Protein AF-A0AAJ1KCE7-F1 (afdb_monomer)

Radius of gyration: 22.09 Å; Cα contacts (8 Å, |Δi|>4): 144; chains: 1; bounding box: 52×27×56 Å

pLDDT: mean 81.82, std 11.82, range [36.72, 92.69]

Foldseek 3Di:
DAPVCCVAFVFVVQWDQDPVRDIDGNNDPDPPDDDDHDNPDDPQKDKDFDPVQKDKDKDWDPDWDWDCDPCVVVVDIDTDTDIDMDMDGNDPPRMDMDRRPVRDDPPPPPDD

Mean predicted aligned error: 9.35 Å

Secondary structure (DSSP, 8-state):
--HHHIIIIIHHHH-EE-TTS-EE----SSTT------TTSPTTEEEEE-GGGEEEEEEE----EEE-SSSGGGT--EEE--EEEEEEESSGGGEEEEE-TT----------

Solvent-accessible surface area (backbone atoms only — not comparable to full-atom values): 7167 Å² total; per-residue (Å²): 49,18,55,66,52,39,64,71,43,46,44,70,69,18,50,44,75,45,97,87,73,48,77,43,68,77,65,58,99,54,88,89,71,75,89,61,70,36,83,87,37,57,82,50,38,39,71,51,65,54,77,87,42,47,48,70,51,75,53,60,61,96,52,83,46,73,51,52,80,88,36,55,93,74,77,45,76,46,78,47,76,58,74,49,73,52,72,47,65,72,46,85,83,37,56,47,80,42,83,45,71,86,59,68,73,76,75,75,78,81,76,130

Structure (mmCIF, N/CA/C/O backbone):
data_AF-A0AAJ1KCE7-F1
#
_entry.id   AF-A0AAJ1KCE7-F1
#
loop_
_atom_site.group_PDB
_atom_site.id
_atom_site.type_symbol
_atom_site.label_atom_id
_atom_site.label_alt_id
_atom_site.label_comp_id
_atom_site.label_asym_id
_atom_site.label_entity_id
_atom_site.label_seq_id
_atom_site.pdbx_PDB_ins_code
_atom_site.Cartn_x
_atom_site.Cartn_y
_atom_site.Cartn_z
_atom_site.occupancy
_atom_site.B_iso_or_equiv
_atom_site.auth_seq_id
_atom_site.auth_comp_id
_atom_site.auth_asym_id
_atom_site.auth_atom_id
_atom_site.pdbx_PDB_model_num
ATOM 1 N N . MET A 1 1 ? 3.955 -2.199 -4.106 1.00 89.62 1 MET A N 1
ATOM 2 C CA . MET A 1 1 ? 4.544 -3.518 -4.443 1.00 89.62 1 MET A CA 1
ATOM 3 C C . MET A 1 1 ? 5.095 -4.182 -3.190 1.00 89.62 1 MET A C 1
ATOM 5 O O . MET A 1 1 ? 5.276 -3.484 -2.195 1.00 89.62 1 MET A O 1
ATOM 9 N N . ASN A 1 2 ? 5.351 -5.490 -3.213 1.00 92.69 2 ASN A N 1
ATOM 10 C CA . ASN A 1 2 ? 5.935 -6.187 -2.068 1.00 92.69 2 ASN A CA 1
ATOM 11 C C . ASN A 1 2 ? 7.393 -5.720 -1.816 1.00 92.69 2 ASN A C 1
ATOM 13 O O . ASN A 1 2 ? 8.131 -5.536 -2.790 1.00 92.69 2 ASN A O 1
ATOM 17 N N . PRO A 1 3 ? 7.835 -5.531 -0.554 1.00 92.00 3 PRO A N 1
ATOM 18 C CA . PRO A 1 3 ? 9.224 -5.175 -0.245 1.00 92.00 3 PRO A CA 1
ATOM 19 C C . PRO A 1 3 ? 10.266 -6.161 -0.802 1.00 92.00 3 PRO A C 1
ATOM 21 O O . PRO A 1 3 ? 11.344 -5.743 -1.222 1.00 92.00 3 PRO A O 1
ATOM 24 N N . LEU A 1 4 ? 9.945 -7.461 -0.854 1.00 91.31 4 LEU A N 1
ATOM 25 C CA . LEU A 1 4 ? 10.856 -8.483 -1.380 1.00 91.31 4 LEU A CA 1
ATOM 26 C C . LEU A 1 4 ? 11.077 -8.327 -2.890 1.00 91.31 4 LEU A C 1
ATOM 28 O O . LEU A 1 4 ? 12.214 -8.373 -3.361 1.00 91.31 4 LEU A O 1
ATOM 32 N N . ASP A 1 5 ? 10.006 -8.087 -3.646 1.00 89.44 5 ASP A N 1
ATOM 33 C CA . ASP A 1 5 ? 10.092 -7.851 -5.092 1.00 89.44 5 ASP A CA 1
ATOM 34 C C . ASP A 1 5 ? 10.839 -6.550 -5.405 1.00 89.44 5 ASP A C 1
ATOM 36 O O . ASP A 1 5 ? 11.576 -6.464 -6.387 1.00 89.44 5 ASP A O 1
ATOM 40 N N . TYR A 1 6 ? 10.688 -5.532 -4.553 1.00 89.31 6 TYR A N 1
ATOM 41 C CA . TYR A 1 6 ? 11.441 -4.292 -4.696 1.00 89.31 6 TYR A CA 1
ATOM 42 C C . TYR A 1 6 ? 12.944 -4.536 -4.541 1.00 89.31 6 TYR A C 1
ATOM 44 O O . TYR A 1 6 ? 13.715 -4.157 -5.421 1.00 89.31 6 TYR A O 1
ATOM 52 N N . ALA A 1 7 ? 13.353 -5.211 -3.466 1.00 88.44 7 ALA A N 1
ATOM 53 C CA . ALA A 1 7 ? 14.761 -5.472 -3.183 1.00 88.44 7 ALA A CA 1
ATOM 54 C C . ALA A 1 7 ? 15.427 -6.369 -4.240 1.00 88.44 7 ALA A C 1
ATOM 56 O O . ALA A 1 7 ? 16.574 -6.136 -4.611 1.00 88.44 7 ALA A O 1
ATOM 57 N N . THR A 1 8 ? 14.713 -7.383 -4.733 1.00 88.56 8 THR A N 1
ATOM 58 C CA . THR A 1 8 ? 15.277 -8.380 -5.656 1.00 88.56 8 THR A CA 1
ATOM 59 C C . THR A 1 8 ? 15.267 -7.932 -7.116 1.00 88.56 8 THR A C 1
ATOM 61 O O . THR A 1 8 ? 16.217 -8.225 -7.836 1.00 88.56 8 THR A O 1
ATOM 64 N N . LYS A 1 9 ? 14.227 -7.211 -7.562 1.00 86.44 9 LYS A N 1
ATOM 65 C CA . LYS A 1 9 ? 14.029 -6.877 -8.985 1.00 86.44 9 LYS A CA 1
ATOM 66 C C . LYS A 1 9 ? 14.239 -5.397 -9.291 1.00 86.44 9 LYS A C 1
ATOM 68 O O . LYS A 1 9 ? 14.948 -5.063 -10.232 1.00 86.44 9 LYS A O 1
ATOM 73 N N . PHE A 1 10 ? 13.647 -4.492 -8.512 1.00 85.44 10 PHE A N 1
AT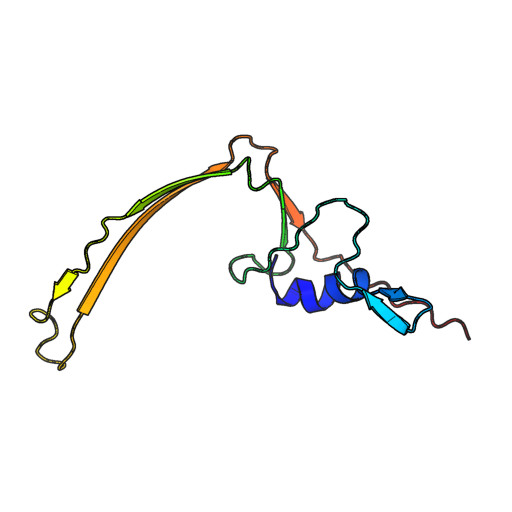OM 74 C CA . PHE A 1 10 ? 13.619 -3.061 -8.856 1.00 85.44 10 PHE A CA 1
ATOM 75 C C . PHE A 1 10 ? 14.825 -2.277 -8.342 1.00 85.44 10 PHE A C 1
ATOM 77 O O . PHE A 1 10 ? 15.315 -1.395 -9.045 1.00 85.44 10 PHE A O 1
ATOM 84 N N . PHE A 1 11 ? 15.335 -2.611 -7.158 1.00 85.88 11 PHE A N 1
ATOM 85 C CA . PHE A 1 11 ? 16.532 -1.993 -6.594 1.00 85.88 11 PHE A CA 1
ATOM 86 C C . PHE A 1 11 ? 17.753 -2.061 -7.533 1.00 85.88 11 PHE A C 1
ATOM 88 O O . PHE A 1 11 ? 18.327 -1.003 -7.798 1.00 85.88 11 PHE A O 1
ATOM 95 N N . PRO A 1 12 ? 18.136 -3.223 -8.111 1.00 83.75 12 PRO A N 1
ATOM 96 C CA . PRO A 1 12 ? 19.274 -3.278 -9.033 1.00 83.75 12 PRO A CA 1
ATOM 97 C C . PRO A 1 12 ? 19.046 -2.489 -10.333 1.00 83.75 12 PRO A C 1
ATOM 99 O O . PRO A 1 12 ? 20.004 -2.012 -10.929 1.00 83.75 12 PRO A O 1
ATOM 102 N N . ILE A 1 13 ? 17.792 -2.308 -10.763 1.00 83.00 13 ILE A N 1
ATOM 103 C CA . ILE A 1 13 ? 17.445 -1.518 -11.957 1.00 83.00 13 ILE A CA 1
ATOM 104 C C . ILE A 1 13 ? 17.526 -0.009 -11.666 1.00 83.00 13 ILE A C 1
ATOM 106 O O . ILE A 1 13 ? 17.974 0.771 -12.509 1.00 83.00 13 ILE A O 1
ATOM 110 N N . GLY A 1 14 ? 17.066 0.411 -10.484 1.00 78.94 14 GLY A N 1
ATOM 111 C CA . GLY A 1 14 ? 16.996 1.816 -10.075 1.00 78.94 14 GLY A CA 1
ATOM 112 C C . GLY A 1 14 ? 18.298 2.372 -9.493 1.00 78.94 14 GLY A C 1
ATOM 113 O O . GLY A 1 14 ? 18.471 3.593 -9.458 1.00 78.94 14 GLY A O 1
ATOM 114 N N . ALA A 1 15 ? 19.210 1.505 -9.047 1.00 83.38 15 ALA A N 1
ATOM 115 C CA . ALA A 1 15 ? 20.512 1.890 -8.521 1.00 83.38 15 ALA A CA 1
ATOM 116 C C . ALA A 1 15 ? 21.478 2.233 -9.663 1.00 83.38 15 ALA A C 1
ATOM 118 O O . ALA A 1 15 ? 21.938 1.366 -10.404 1.00 83.38 15 ALA A O 1
ATOM 119 N N . LYS A 1 16 ? 21.827 3.515 -9.788 1.00 79.69 16 LYS A N 1
ATOM 120 C CA . LYS A 1 16 ? 22.858 3.988 -10.719 1.00 79.69 16 LYS A CA 1
ATOM 121 C C . LYS A 1 16 ? 23.970 4.684 -9.957 1.00 79.69 16 LYS A C 1
ATOM 123 O O . LYS A 1 16 ? 23.707 5.556 -9.124 1.00 79.69 16 LYS A O 1
ATOM 128 N N . ARG A 1 17 ? 25.209 4.320 -10.279 1.00 81.25 17 ARG A N 1
ATOM 129 C CA . ARG A 1 17 ? 26.399 5.028 -9.814 1.00 81.25 17 ARG A CA 1
ATOM 130 C C . ARG A 1 17 ? 26.686 6.175 -10.773 1.00 81.25 17 ARG A C 1
ATOM 132 O O . ARG A 1 17 ? 26.773 5.956 -11.978 1.00 81.25 17 ARG A O 1
ATOM 139 N N . LYS A 1 18 ? 26.788 7.386 -10.240 1.00 79.62 18 LYS A N 1
ATOM 140 C CA . LYS A 1 18 ? 27.237 8.558 -10.994 1.00 79.62 18 LYS A CA 1
ATOM 141 C C . LYS A 1 18 ? 28.758 8.533 -11.147 1.00 79.62 18 LYS A C 1
ATOM 143 O O . LYS A 1 18 ? 29.454 7.899 -10.352 1.00 79.62 18 LYS A O 1
ATOM 148 N N . ASP A 1 19 ? 29.266 9.283 -12.120 1.00 80.88 19 ASP A N 1
ATOM 149 C CA . ASP A 1 19 ? 30.710 9.440 -12.356 1.00 80.88 19 ASP A CA 1
ATOM 150 C C . ASP A 1 19 ? 31.443 10.051 -11.145 1.00 80.88 19 ASP A C 1
ATOM 152 O O . ASP A 1 19 ? 32.628 9.808 -10.941 1.00 80.88 19 ASP A O 1
ATOM 156 N N . ASP A 1 20 ? 30.718 10.784 -10.290 1.00 82.00 20 ASP A N 1
ATOM 157 C CA . ASP A 1 20 ? 31.202 11.354 -9.024 1.00 82.00 20 ASP A CA 1
ATOM 158 C C . ASP A 1 20 ? 31.367 10.318 -7.886 1.00 82.00 20 ASP A C 1
ATOM 160 O O . ASP A 1 20 ? 31.779 10.662 -6.779 1.00 82.00 20 ASP A O 1
ATOM 164 N N . GLY A 1 21 ? 31.043 9.045 -8.137 1.00 79.88 21 GLY A N 1
ATOM 165 C CA . GLY A 1 21 ? 31.117 7.962 -7.158 1.00 79.88 21 GLY A CA 1
ATOM 166 C C . GLY A 1 21 ? 29.910 7.849 -6.219 1.00 79.88 21 GLY A C 1
ATOM 167 O O . GLY A 1 21 ? 29.835 6.867 -5.477 1.00 79.88 21 GLY A O 1
ATOM 168 N N . THR A 1 22 ? 28.956 8.779 -6.278 1.00 84.31 22 THR A N 1
ATOM 169 C CA . THR A 1 22 ? 27.716 8.777 -5.492 1.00 84.31 22 THR A CA 1
ATOM 170 C C . THR A 1 22 ? 26.696 7.816 -6.095 1.00 84.31 22 THR A C 1
ATOM 172 O O . THR A 1 22 ? 26.548 7.700 -7.315 1.00 84.31 22 THR A O 1
ATOM 175 N N . TRP A 1 23 ? 25.943 7.141 -5.230 1.00 79.38 23 TRP A N 1
ATOM 176 C CA . TRP A 1 23 ? 24.829 6.295 -5.639 1.00 79.38 23 TRP A CA 1
ATOM 177 C C . TRP A 1 23 ? 23.528 7.083 -5.647 1.00 79.38 23 TRP A C 1
ATOM 179 O O . TRP A 1 23 ? 23.171 7.740 -4.670 1.00 79.38 23 TRP A O 1
ATOM 189 N N . THR A 1 24 ? 22.804 6.983 -6.754 1.00 79.38 24 THR A N 1
ATOM 190 C CA . THR A 1 24 ? 21.402 7.389 -6.828 1.00 79.38 24 THR A CA 1
ATOM 191 C C . THR A 1 24 ? 20.525 6.158 -6.901 1.00 79.38 24 THR A C 1
ATOM 193 O O . THR A 1 24 ? 20.773 5.271 -7.717 1.00 79.38 24 THR A O 1
ATOM 196 N N . TYR A 1 25 ? 19.513 6.129 -6.044 1.00 80.50 25 TYR A N 1
ATOM 197 C CA . TYR A 1 25 ? 18.482 5.100 -6.003 1.00 80.50 25 TYR A CA 1
ATOM 198 C C . TYR A 1 25 ? 17.198 5.645 -6.631 1.00 80.50 25 TYR A C 1
ATOM 200 O O . TYR A 1 25 ? 17.063 6.858 -6.804 1.00 80.50 25 TYR A O 1
ATOM 208 N N . ASP A 1 26 ? 16.276 4.751 -6.986 1.00 73.06 26 ASP A N 1
ATOM 209 C CA . ASP A 1 26 ? 14.958 5.098 -7.535 1.00 73.06 26 ASP A CA 1
ATOM 210 C C . ASP A 1 26 ? 14.982 5.969 -8.803 1.00 73.06 26 ASP A C 1
ATOM 212 O O . ASP A 1 26 ? 14.030 6.689 -9.109 1.00 73.06 26 ASP A O 1
ATOM 216 N N . ASN A 1 27 ? 16.059 5.890 -9.592 1.00 74.56 27 ASN A N 1
ATOM 217 C CA . ASN A 1 27 ? 16.175 6.655 -10.829 1.00 74.56 27 ASN A CA 1
ATOM 218 C C . ASN A 1 27 ? 15.475 5.943 -11.999 1.00 74.56 27 ASN A C 1
ATOM 220 O O . ASN A 1 27 ? 16.117 5.343 -12.869 1.00 74.56 27 ASN A O 1
ATOM 224 N N . PHE A 1 28 ? 14.146 6.009 -12.012 1.00 80.75 28 PHE A N 1
ATOM 225 C CA . PHE A 1 28 ? 13.310 5.473 -13.084 1.00 80.75 28 PHE A CA 1
ATOM 226 C C . PHE A 1 28 ? 12.958 6.560 -14.111 1.00 80.75 28 PHE A C 1
A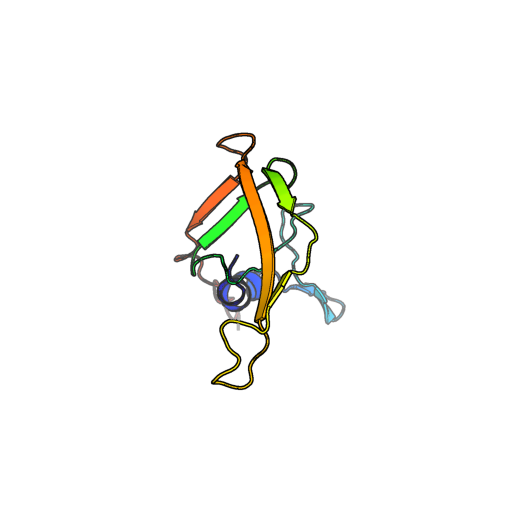TOM 228 O O . PHE A 1 28 ? 12.771 7.722 -13.765 1.00 80.75 28 PHE A O 1
ATOM 235 N N . GLY A 1 29 ? 12.822 6.187 -15.389 1.00 75.12 29 GLY A N 1
ATOM 236 C CA . GLY A 1 29 ? 12.542 7.122 -16.495 1.00 75.12 29 GLY A CA 1
ATOM 237 C C . GLY A 1 29 ? 11.146 7.763 -16.486 1.00 75.12 29 GLY A C 1
ATOM 238 O O . GLY A 1 29 ? 10.784 8.441 -17.444 1.00 75.12 29 GLY A O 1
ATOM 239 N N . VAL A 1 30 ? 10.356 7.539 -15.433 1.00 79.19 30 VAL A N 1
ATOM 240 C CA . VAL A 1 30 ? 9.003 8.076 -15.280 1.00 79.19 30 VAL A CA 1
ATOM 241 C C . VAL A 1 30 ? 9.043 9.235 -14.276 1.00 79.19 30 VAL A C 1
ATOM 243 O O . VAL A 1 30 ? 9.332 9.010 -13.098 1.00 79.19 30 VAL A O 1
ATOM 246 N N . PRO A 1 31 ? 8.750 10.477 -14.701 1.00 76.19 31 PRO A N 1
ATOM 247 C CA . PRO A 1 31 ? 8.791 11.632 -13.814 1.00 76.19 31 PRO A CA 1
ATOM 248 C C . PRO A 1 31 ? 7.702 11.540 -12.738 1.00 76.19 31 PRO A C 1
ATOM 250 O O . PRO A 1 31 ? 6.545 11.243 -13.030 1.00 76.19 31 PRO A O 1
ATOM 253 N N . GLY A 1 32 ? 8.073 11.816 -11.484 1.00 76.38 32 GLY A N 1
ATOM 254 C CA . GLY A 1 32 ? 7.147 11.796 -10.345 1.00 76.38 32 GLY A CA 1
ATOM 255 C C . GLY A 1 32 ? 6.734 10.398 -9.873 1.00 76.38 32 GLY A C 1
ATOM 256 O O . GLY A 1 32 ? 5.821 10.281 -9.054 1.00 76.38 32 GLY A O 1
ATOM 257 N N . LEU A 1 33 ? 7.386 9.338 -10.365 1.00 83.62 33 LEU A N 1
ATOM 258 C CA . LEU A 1 33 ? 7.155 7.984 -9.877 1.00 83.62 33 LEU A CA 1
ATOM 259 C C . LEU A 1 33 ? 7.600 7.877 -8.417 1.00 83.62 33 LEU A C 1
ATOM 261 O O . LEU A 1 33 ? 8.751 8.141 -8.085 1.00 83.62 33 LEU A O 1
ATOM 265 N N . THR A 1 34 ? 6.679 7.466 -7.551 1.00 86.25 34 THR A N 1
ATOM 266 C CA . THR A 1 34 ? 6.971 7.184 -6.143 1.00 86.25 34 THR A CA 1
ATOM 267 C C . THR A 1 34 ? 6.727 5.709 -5.890 1.00 86.25 34 THR A C 1
ATOM 269 O O . THR A 1 34 ? 5.616 5.221 -6.110 1.00 86.25 34 THR A O 1
ATOM 272 N N . MET A 1 35 ? 7.751 4.991 -5.430 1.00 86.88 35 MET A N 1
ATOM 273 C CA . MET A 1 35 ? 7.613 3.574 -5.129 1.00 86.88 35 MET A CA 1
ATOM 274 C C . MET A 1 35 ? 7.080 3.377 -3.712 1.00 86.88 35 MET A C 1
ATOM 276 O O . MET A 1 35 ? 7.730 3.737 -2.734 1.00 86.88 35 MET A O 1
ATOM 280 N N . VAL A 1 36 ? 5.895 2.779 -3.594 1.00 89.56 36 VAL A N 1
ATOM 281 C CA . VAL A 1 36 ? 5.294 2.444 -2.298 1.00 89.56 36 VAL A CA 1
ATOM 282 C C . VAL A 1 36 ? 5.420 0.944 -2.056 1.00 89.56 36 VAL A C 1
ATOM 284 O O . VAL A 1 36 ? 4.897 0.119 -2.818 1.00 89.56 36 VAL A O 1
ATOM 287 N N . GLN A 1 37 ? 6.116 0.589 -0.978 1.00 90.44 37 GLN A N 1
ATOM 288 C CA . GLN A 1 37 ? 6.317 -0.793 -0.556 1.00 90.44 37 GLN A CA 1
ATOM 289 C C . GLN A 1 37 ? 5.280 -1.170 0.505 1.00 90.44 37 GLN A C 1
ATOM 291 O O . GLN A 1 37 ? 5.130 -0.474 1.505 1.00 90.44 37 GLN A O 1
ATOM 296 N N . SER A 1 38 ? 4.548 -2.260 0.283 1.00 91.75 38 SER A N 1
ATOM 297 C CA . SER A 1 38 ? 3.544 -2.766 1.220 1.00 91.75 38 SER A CA 1
ATOM 298 C C . SER A 1 38 ? 3.527 -4.295 1.209 1.00 91.75 38 SER A C 1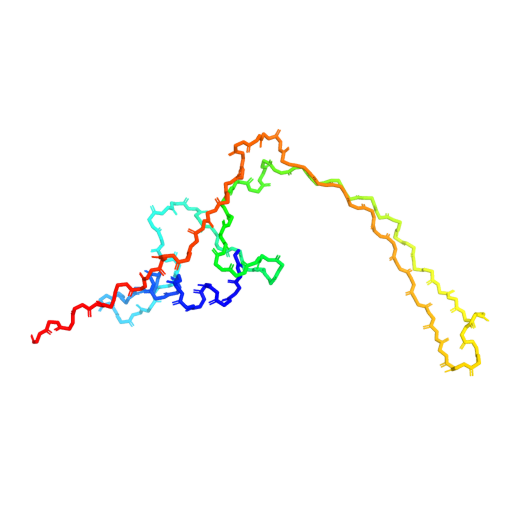
ATOM 300 O O . SER A 1 38 ? 3.418 -4.881 0.127 1.00 91.75 38 SER A O 1
ATOM 302 N N . PRO A 1 39 ? 3.597 -4.955 2.383 1.00 91.19 39 PRO A N 1
ATOM 303 C CA . PRO A 1 39 ? 3.536 -6.413 2.483 1.00 91.19 39 PRO A CA 1
ATOM 304 C C . PRO A 1 39 ? 2.151 -6.974 2.135 1.00 91.19 39 PRO A C 1
ATOM 306 O O . PRO A 1 39 ? 2.019 -8.173 1.923 1.00 91.19 39 PRO A O 1
ATOM 309 N N . ALA A 1 40 ? 1.123 -6.121 2.053 1.00 90.50 40 ALA A N 1
ATOM 310 C CA . ALA A 1 40 ? -0.221 -6.524 1.648 1.00 90.50 40 ALA A CA 1
ATOM 311 C C . ALA A 1 40 ? -0.327 -6.844 0.145 1.00 90.50 40 ALA A C 1
ATOM 313 O O . ALA A 1 40 ? -1.310 -7.444 -0.283 1.00 90.50 40 ALA A O 1
ATOM 314 N N . VAL A 1 41 ? 0.658 -6.438 -0.666 1.00 90.81 41 VAL A N 1
ATOM 315 C CA . VAL A 1 41 ? 0.693 -6.776 -2.093 1.00 90.81 41 VAL A CA 1
ATOM 316 C C . VAL A 1 41 ? 1.284 -8.184 -2.259 1.00 90.81 41 VAL A C 1
ATOM 318 O O . VAL A 1 41 ? 2.376 -8.435 -1.730 1.00 90.81 41 VAL A O 1
ATOM 321 N N . PRO A 1 42 ? 0.610 -9.094 -2.992 1.00 92.56 42 PRO A N 1
ATOM 322 C CA . PRO A 1 42 ? 1.145 -10.418 -3.294 1.00 92.56 42 PRO A CA 1
ATOM 323 C C . PRO A 1 42 ? 2.511 -10.354 -3.983 1.00 92.56 42 PRO A C 1
ATOM 325 O O . PRO A 1 42 ? 2.824 -9.388 -4.682 1.00 92.56 42 PRO A O 1
ATOM 328 N N . LEU A 1 43 ? 3.314 -11.403 -3.799 1.00 90.44 43 LEU A N 1
ATOM 329 C CA . LEU A 1 43 ? 4.589 -11.547 -4.500 1.00 90.44 43 LEU A CA 1
ATOM 330 C C . LEU A 1 43 ? 4.381 -11.599 -6.017 1.00 90.44 43 LEU A C 1
ATOM 332 O O . LEU A 1 43 ? 3.338 -12.046 -6.499 1.00 90.44 43 LEU A O 1
ATOM 336 N N . ASN A 1 44 ? 5.389 -11.151 -6.761 1.00 90.38 44 ASN A N 1
ATOM 337 C CA . ASN A 1 44 ? 5.382 -11.052 -8.220 1.00 90.38 44 ASN A CA 1
ATOM 338 C C . ASN A 1 44 ? 4.260 -10.177 -8.800 1.00 90.38 44 ASN A C 1
ATOM 340 O O . ASN A 1 44 ? 3.973 -10.248 -9.993 1.00 90.38 44 ASN A O 1
ATOM 344 N N . THR A 1 45 ? 3.655 -9.315 -7.982 1.00 91.38 45 THR A N 1
ATOM 345 C CA . THR A 1 45 ? 2.593 -8.406 -8.416 1.00 91.38 45 THR A CA 1
ATOM 346 C C . THR A 1 45 ? 2.996 -6.958 -8.165 1.00 91.38 45 THR A C 1
ATOM 348 O O . THR A 1 45 ? 3.410 -6.573 -7.066 1.00 91.38 45 THR A O 1
ATOM 351 N N . MET A 1 46 ? 2.829 -6.117 -9.181 1.00 91.38 46 MET A N 1
ATOM 352 C CA . MET A 1 46 ? 2.994 -4.672 -9.073 1.00 91.38 46 MET A CA 1
ATOM 353 C C . MET A 1 46 ? 1.675 -3.974 -9.390 1.00 91.38 46 MET A C 1
ATOM 355 O O . MET A 1 46 ? 0.943 -4.381 -10.280 1.00 91.38 46 MET A O 1
ATOM 359 N N . ILE A 1 47 ? 1.377 -2.899 -8.667 1.00 91.25 47 ILE A N 1
ATOM 360 C CA . ILE A 1 47 ? 0.210 -2.054 -8.922 1.00 91.25 47 ILE A CA 1
ATOM 361 C C . ILE A 1 47 ? 0.743 -0.672 -9.283 1.00 91.25 47 ILE A C 1
ATOM 363 O O . ILE A 1 47 ? 1.523 -0.106 -8.514 1.00 91.25 47 ILE A O 1
ATOM 367 N N . SER A 1 48 ? 0.334 -0.151 -10.437 1.00 90.88 48 SER A N 1
ATOM 368 C CA . SER A 1 48 ? 0.577 1.236 -10.839 1.00 90.88 48 SER A CA 1
ATOM 369 C C . SER A 1 48 ? -0.741 1.987 -10.890 1.00 90.88 48 SER A C 1
ATOM 371 O O . SER A 1 48 ? -1.772 1.415 -11.235 1.00 90.88 48 SER A O 1
ATOM 373 N N . GLY A 1 49 ? -0.711 3.271 -10.569 1.00 89.88 49 GLY A N 1
ATOM 374 C CA . GLY A 1 49 ? -1.884 4.126 -10.630 1.00 89.88 49 GLY A CA 1
ATOM 375 C C . GLY A 1 49 ? -1.621 5.480 -9.999 1.00 89.88 49 GLY A C 1
ATOM 376 O O . GLY A 1 49 ? -0.557 5.727 -9.422 1.00 89.88 49 GLY A O 1
ATOM 377 N N . LYS A 1 50 ? -2.604 6.369 -10.103 1.00 88.88 50 LYS A N 1
ATOM 378 C CA . LYS A 1 50 ? -2.567 7.678 -9.450 1.00 88.88 50 LYS A CA 1
ATOM 379 C C . LYS A 1 50 ? -3.348 7.604 -8.139 1.00 88.88 50 LYS A C 1
ATOM 381 O O . LYS A 1 50 ? -4.561 7.433 -8.177 1.00 88.88 50 LYS A O 1
ATOM 386 N N . PRO A 1 51 ? -2.708 7.815 -6.974 1.00 86.88 51 PRO A N 1
ATOM 387 C CA . PRO A 1 51 ? -3.402 7.751 -5.685 1.00 86.88 51 PRO A CA 1
ATOM 388 C C . PRO A 1 51 ? -4.575 8.732 -5.558 1.00 86.88 51 PRO A C 1
ATOM 390 O O . PRO A 1 51 ? -5.514 8.470 -4.818 1.00 86.88 51 PRO A O 1
ATOM 393 N N . LYS A 1 52 ? -4.530 9.858 -6.286 1.00 89.19 52 LYS A N 1
ATOM 394 C CA . LYS A 1 52 ? -5.604 10.865 -6.306 1.00 89.19 52 LYS A CA 1
ATOM 395 C C . LYS A 1 52 ? -6.902 10.359 -6.941 1.00 89.19 52 LYS A C 1
ATOM 397 O O . LYS A 1 52 ? -7.956 10.897 -6.627 1.00 89.19 52 LYS A O 1
ATOM 402 N N . ASP A 1 53 ? -6.821 9.315 -7.760 1.00 91.00 53 ASP A N 1
ATOM 403 C CA . ASP A 1 53 ? -7.964 8.719 -8.454 1.00 91.00 53 ASP A CA 1
ATOM 404 C C . ASP A 1 53 ? -8.537 7.524 -7.656 1.00 91.00 53 ASP A C 1
ATOM 406 O O . ASP A 1 53 ? -9.251 6.674 -8.188 1.00 91.00 53 ASP A O 1
ATOM 410 N N . TYR A 1 54 ? -8.246 7.455 -6.350 1.00 90.19 54 TYR A N 1
ATOM 411 C CA . TYR A 1 54 ? -8.825 6.490 -5.418 1.00 90.19 54 TYR A CA 1
ATOM 412 C C . TYR A 1 54 ? -9.704 7.186 -4.381 1.00 90.19 54 TYR A C 1
ATOM 414 O O . TYR A 1 54 ? -9.254 8.068 -3.648 1.00 90.19 54 TYR A O 1
ATOM 422 N N . PHE A 1 55 ? -10.958 6.754 -4.274 1.00 91.12 55 PHE A N 1
ATOM 423 C CA . PHE A 1 55 ? -11.854 7.204 -3.222 1.00 91.12 55 PHE A CA 1
ATOM 424 C C . PHE A 1 55 ? -11.718 6.270 -2.025 1.00 91.12 55 PHE A C 1
ATOM 426 O O . PHE A 1 55 ? -11.944 5.068 -2.147 1.00 91.12 55 PHE A O 1
ATOM 433 N N . MET A 1 56 ? -11.413 6.828 -0.856 1.00 89.94 56 MET A N 1
ATOM 434 C CA . MET A 1 56 ? -11.432 6.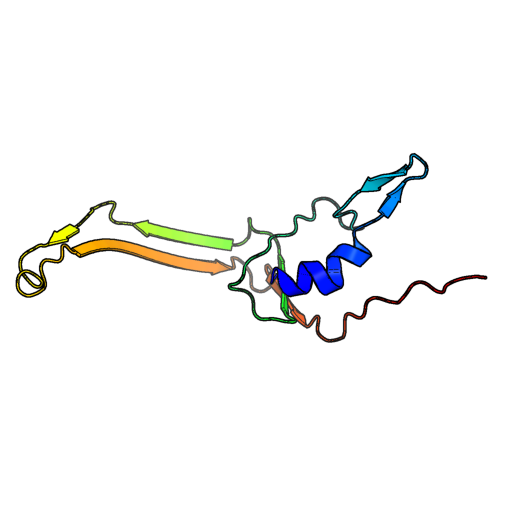103 0.409 1.00 89.94 56 MET A CA 1
ATOM 435 C C . MET A 1 56 ? -12.240 6.891 1.435 1.00 89.94 56 MET A C 1
ATOM 437 O O . MET A 1 56 ? -11.833 7.965 1.873 1.00 89.94 56 MET A O 1
ATOM 441 N N . GLY A 1 57 ? -13.390 6.346 1.818 1.00 89.00 57 GLY A N 1
ATOM 442 C CA . GLY A 1 57 ? -14.174 6.820 2.947 1.00 89.00 57 GLY A CA 1
ATOM 443 C C . GLY A 1 57 ? -13.789 6.041 4.196 1.00 89.00 57 GLY A C 1
ATOM 444 O O . GLY A 1 57 ? -13.903 4.816 4.220 1.00 89.00 57 GLY A O 1
ATOM 445 N N . VAL A 1 58 ? -13.350 6.743 5.238 1.00 88.25 58 VAL A N 1
ATOM 446 C CA . VAL A 1 58 ? -13.090 6.151 6.554 1.00 88.25 58 VAL A CA 1
ATOM 447 C C . VAL A 1 58 ? -14.070 6.753 7.546 1.00 88.25 58 VAL A C 1
ATOM 449 O O . VAL A 1 58 ? -14.051 7.956 7.796 1.00 88.25 58 VAL A O 1
ATOM 452 N N . ALA A 1 59 ? -14.921 5.907 8.113 1.00 84.00 59 ALA A N 1
ATOM 453 C CA . ALA A 1 59 ? -15.739 6.227 9.264 1.00 84.00 59 ALA A CA 1
ATOM 454 C C . ALA A 1 59 ? -15.142 5.502 10.472 1.00 84.00 59 ALA A C 1
ATOM 456 O O . ALA A 1 59 ? -15.149 4.277 10.561 1.00 84.00 59 ALA A O 1
ATOM 457 N N . SER A 1 60 ? -14.593 6.265 11.406 1.00 79.69 60 SER A N 1
ATOM 458 C CA . SER A 1 60 ? -14.118 5.732 12.678 1.00 79.69 60 SER A CA 1
ATOM 459 C C . SER A 1 60 ? -14.957 6.337 13.779 1.00 79.69 60 SER A C 1
ATOM 461 O O . SER A 1 60 ? -15.105 7.557 13.848 1.00 79.69 60 SER A O 1
ATOM 463 N N . GLU A 1 61 ? -15.434 5.495 14.684 1.00 76.00 61 GLU A N 1
ATOM 464 C CA . GLU A 1 61 ? -15.806 5.973 16.004 1.00 76.00 61 GLU A CA 1
ATOM 465 C C . GLU A 1 61 ? -14.503 6.069 16.804 1.00 76.00 61 GLU A C 1
ATOM 467 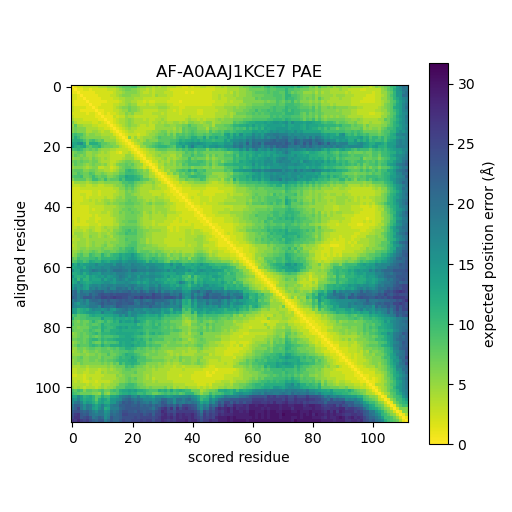O O . GLU A 1 61 ? -13.838 5.061 17.037 1.00 76.00 61 GLU A O 1
ATOM 472 N N . GLN A 1 62 ? -14.061 7.280 17.155 1.00 73.69 62 GLN A N 1
ATOM 473 C CA . GLN A 1 62 ? -12.833 7.490 17.940 1.00 73.69 62 GLN A CA 1
ATOM 474 C C . GLN A 1 62 ? -13.082 7.206 19.428 1.00 73.69 62 GLN A C 1
ATOM 476 O O . GLN A 1 62 ? -12.774 8.017 20.301 1.00 73.69 62 GLN A O 1
ATOM 481 N N . ARG A 1 63 ? -13.703 6.064 19.719 1.00 78.19 63 ARG A N 1
ATOM 482 C CA . ARG A 1 63 ? -14.029 5.627 21.069 1.00 78.19 63 ARG A CA 1
ATOM 483 C C . ARG A 1 63 ? -13.179 4.411 21.398 1.00 78.19 63 ARG A C 1
ATOM 485 O O . ARG A 1 63 ? -13.233 3.400 20.707 1.00 78.19 63 ARG A O 1
ATOM 492 N N . LEU A 1 64 ? -12.389 4.538 22.458 1.00 79.00 64 LEU A N 1
ATOM 493 C CA . LEU A 1 64 ? -11.704 3.411 23.067 1.00 79.00 64 LEU A CA 1
ATOM 494 C C . LEU A 1 64 ? -12.694 2.729 24.007 1.00 79.00 64 LEU A C 1
ATOM 496 O O . LEU A 1 64 ? -13.023 3.265 25.066 1.00 79.00 64 LEU A O 1
ATOM 500 N N . GLU A 1 65 ? -13.198 1.572 23.603 1.00 81.06 65 GLU A N 1
ATOM 501 C CA . GLU A 1 65 ? -14.006 0.734 24.480 1.00 81.06 65 GLU A CA 1
ATOM 502 C C . GLU A 1 65 ? -13.052 -0.118 25.320 1.00 81.06 65 GLU A C 1
ATOM 504 O O . GLU A 1 65 ? -12.221 -0.847 24.774 1.00 81.06 65 GLU A O 1
ATOM 509 N N . SER A 1 66 ? -13.135 0.015 26.645 1.00 81.12 66 SER A N 1
ATOM 510 C CA . SER A 1 66 ? -12.402 -0.836 27.583 1.00 81.12 66 SER A CA 1
ATOM 511 C C . SER A 1 66 ? -13.385 -1.658 28.398 1.00 81.12 66 SER A C 1
ATOM 513 O O . SER A 1 66 ? -14.266 -1.072 29.030 1.00 81.12 66 SER A O 1
ATOM 515 N N . ASP A 1 67 ? -13.212 -2.975 28.404 1.00 76.62 67 ASP A N 1
ATOM 516 C CA . ASP A 1 67 ? -14.058 -3.895 29.161 1.00 76.62 67 ASP A CA 1
ATOM 517 C C . ASP A 1 67 ? -13.191 -4.901 29.932 1.00 76.62 67 ASP A C 1
ATOM 519 O O . ASP A 1 67 ? -12.314 -5.553 29.356 1.00 76.62 67 ASP A O 1
ATOM 523 N N . ASP A 1 68 ? -13.459 -5.008 31.233 1.00 74.69 68 ASP A N 1
ATOM 524 C CA . ASP A 1 68 ? -12.792 -5.914 32.175 1.00 74.69 68 ASP A CA 1
ATOM 525 C C . ASP A 1 68 ? -13.725 -7.080 32.58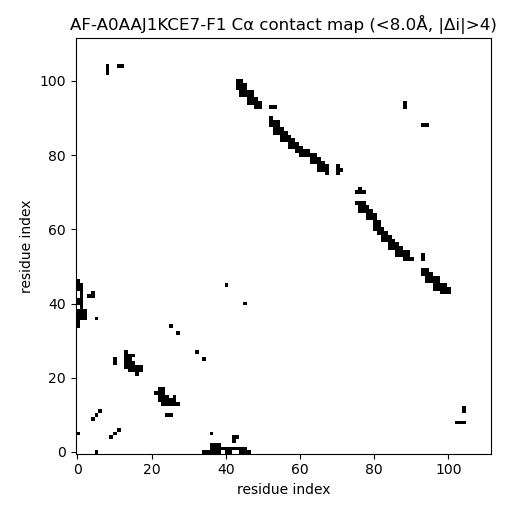3 1.00 74.69 68 ASP A C 1
ATOM 527 O O . ASP A 1 68 ? -13.320 -8.011 33.279 1.00 74.69 68 ASP A O 1
ATOM 531 N N . THR A 1 69 ? -14.990 -7.060 32.140 1.00 70.75 69 THR A N 1
ATOM 532 C CA . THR A 1 69 ? -16.063 -7.927 32.657 1.00 70.75 69 THR A CA 1
ATOM 533 C C . THR A 1 69 ? -15.976 -9.363 32.133 1.00 70.75 69 THR A C 1
ATOM 535 O O . THR A 1 69 ? -16.248 -10.306 32.871 1.00 70.75 69 THR A O 1
ATOM 538 N N . ILE A 1 70 ? -15.593 -9.559 30.865 1.00 66.00 70 ILE A N 1
ATOM 539 C CA . ILE A 1 70 ? -15.621 -10.885 30.211 1.00 66.00 70 ILE A CA 1
ATOM 540 C C . ILE A 1 70 ? -14.316 -11.681 30.407 1.00 66.00 70 ILE A C 1
ATOM 542 O O . ILE A 1 70 ? -14.348 -12.909 30.390 1.00 66.00 70 ILE A O 1
ATOM 546 N N . ARG A 1 71 ? -13.170 -11.018 30.630 1.00 68.88 71 ARG A N 1
ATOM 547 C CA . ARG A 1 71 ? -11.849 -11.673 30.776 1.00 68.88 71 ARG A CA 1
ATOM 548 C C . ARG A 1 71 ? -11.260 -11.629 32.190 1.00 68.88 71 ARG A C 1
ATOM 550 O O . ARG A 1 71 ? -10.080 -11.918 32.376 1.00 68.88 71 ARG A O 1
ATOM 557 N N . LEU A 1 72 ? -12.088 -11.355 33.198 1.00 64.56 72 LEU A N 1
ATOM 558 C CA . LEU A 1 72 ? -11.659 -11.303 34.600 1.00 64.56 72 LEU A CA 1
ATOM 559 C C . LEU A 1 72 ? -11.031 -12.624 35.090 1.00 64.56 72 LEU A C 1
ATOM 561 O O . LEU A 1 72 ? -10.138 -12.608 35.927 1.00 64.56 72 LEU A O 1
ATOM 565 N N . ILE A 1 73 ? -11.470 -13.767 34.547 1.00 77.06 73 ILE A N 1
ATOM 566 C CA . ILE A 1 73 ? -10.968 -15.104 34.922 1.00 77.06 73 ILE A CA 1
ATOM 567 C C . ILE A 1 73 ? -9.500 -15.307 34.501 1.00 77.06 73 ILE A C 1
ATOM 569 O O . ILE A 1 73 ? -8.783 -16.073 35.138 1.00 77.06 73 ILE A O 1
ATOM 573 N N . GLU A 1 74 ? -9.042 -14.609 33.459 1.00 79.31 74 GLU A N 1
ATOM 574 C CA . GLU A 1 74 ? -7.681 -14.721 32.913 1.00 79.31 74 GLU A CA 1
ATOM 575 C C . GLU A 1 74 ? -6.791 -13.518 33.268 1.00 79.31 74 GLU A C 1
ATOM 577 O O . GLU A 1 74 ? -5.682 -13.419 32.750 1.00 79.31 74 GLU A O 1
ATOM 582 N N . ASP A 1 75 ? -7.268 -12.609 34.130 1.00 81.19 75 ASP A N 1
ATOM 583 C CA . ASP A 1 75 ? -6.578 -11.366 34.513 1.00 81.19 75 ASP A CA 1
ATOM 584 C C . ASP A 1 75 ? -6.166 -10.507 33.294 1.00 81.19 75 ASP A C 1
ATOM 586 O O . ASP A 1 75 ? -5.036 -10.034 33.168 1.00 81.19 75 ASP A O 1
ATOM 590 N N . GLN A 1 76 ? -7.086 -10.340 32.332 1.00 82.69 76 GLN A N 1
ATOM 591 C CA . GLN A 1 76 ? -6.853 -9.575 31.101 1.00 82.69 76 GLN A CA 1
ATOM 592 C C . GLN A 1 76 ? -7.844 -8.421 30.927 1.00 82.69 76 GLN A C 1
ATOM 594 O O . GLN A 1 76 ? -9.037 -8.555 31.195 1.00 82.69 76 GLN A O 1
ATOM 599 N N . ARG A 1 77 ? -7.349 -7.316 30.354 1.00 82.38 77 ARG A N 1
ATOM 600 C CA . ARG A 1 77 ? -8.132 -6.141 29.949 1.00 82.38 77 ARG A CA 1
ATOM 601 C C . ARG A 1 77 ? -8.238 -6.052 28.432 1.00 82.38 77 ARG A C 1
ATOM 603 O O . ARG A 1 77 ? -7.221 -6.108 27.737 1.00 82.38 77 ARG A O 1
ATOM 610 N N . LEU A 1 78 ? -9.454 -5.887 27.913 1.00 84.00 78 LEU A N 1
ATOM 611 C CA . LEU A 1 78 ? -9.693 -5.754 26.478 1.00 84.00 78 LEU A CA 1
ATOM 612 C C . LEU A 1 78 ? -9.811 -4.280 26.081 1.00 84.00 78 LEU A C 1
ATOM 614 O O . LEU A 1 78 ? -10.566 -3.525 26.690 1.00 84.00 78 LEU A O 1
ATOM 618 N N . TYR A 1 79 ? -9.108 -3.905 25.013 1.00 86.62 79 TYR A N 1
ATOM 619 C CA . TYR A 1 79 ? -9.254 -2.617 24.342 1.00 86.62 79 TYR A CA 1
ATOM 620 C C . TYR A 1 79 ? -9.752 -2.843 22.919 1.00 86.62 79 TYR A C 1
ATOM 622 O O . TYR A 1 79 ? -9.124 -3.575 22.152 1.00 86.62 79 TYR A O 1
ATOM 630 N N . LEU A 1 80 ? -10.867 -2.209 22.563 1.00 83.94 80 LEU A N 1
ATOM 631 C CA . LEU A 1 80 ? -11.453 -2.299 21.232 1.00 83.94 80 LEU A CA 1
ATOM 632 C C . LEU A 1 80 ? -11.532 -0.914 20.586 1.00 83.94 80 LEU A C 1
ATOM 634 O O . LEU A 1 80 ? -12.000 0.050 21.190 1.00 83.94 80 LEU A O 1
ATOM 638 N N . VAL A 1 81 ? -11.092 -0.848 19.329 1.00 86.56 81 VAL A N 1
ATOM 639 C CA . VAL A 1 81 ? -11.277 0.297 18.433 1.00 86.56 81 VAL A CA 1
ATOM 640 C C . VAL A 1 81 ? -11.860 -0.231 17.129 1.00 86.56 81 VAL A C 1
ATOM 642 O O . VAL A 1 81 ? -11.360 -1.209 16.570 1.00 86.56 81 VAL A O 1
ATOM 645 N N . ARG A 1 82 ? -12.928 0.405 16.641 1.00 86.81 82 ARG A N 1
ATOM 646 C CA . ARG A 1 82 ? -13.603 0.028 15.395 1.00 86.81 82 ARG A CA 1
ATOM 647 C C . ARG A 1 82 ? -13.386 1.096 14.330 1.00 86.81 82 ARG A C 1
ATOM 649 O O . ARG A 1 82 ? -13.696 2.268 14.533 1.00 86.81 82 ARG A O 1
ATOM 656 N N . GLN A 1 83 ? -12.889 0.666 13.175 1.00 88.00 83 GLN A N 1
ATOM 657 C CA . GLN A 1 83 ? -12.747 1.498 11.984 1.00 88.00 83 GLN A CA 1
ATOM 658 C C . GLN A 1 83 ? -13.498 0.836 10.832 1.00 88.00 83 GLN A C 1
ATOM 660 O O . GLN A 1 83 ? -13.235 -0.315 10.490 1.00 88.00 83 GLN A O 1
ATOM 665 N N . LEU A 1 84 ? -14.447 1.562 10.248 1.00 87.50 84 LEU A N 1
ATOM 666 C CA . LEU A 1 84 ? -15.160 1.163 9.044 1.00 87.50 84 LEU A CA 1
ATOM 667 C C . LEU A 1 84 ? -14.546 1.925 7.874 1.00 87.50 84 LEU A C 1
ATOM 669 O O . LEU A 1 84 ? -14.588 3.152 7.823 1.00 87.50 84 LEU A O 1
ATOM 673 N N . ALA A 1 85 ? -13.963 1.201 6.929 1.00 88.50 85 ALA A N 1
ATOM 674 C CA . ALA A 1 85 ? -13.384 1.788 5.732 1.00 88.50 85 ALA A CA 1
ATOM 675 C C . ALA A 1 85 ? -14.056 1.199 4.494 1.00 88.50 85 ALA A C 1
ATOM 677 O O . ALA A 1 85 ? -14.276 -0.008 4.413 1.00 88.50 85 ALA A O 1
ATOM 678 N N . ASN A 1 86 ? -14.365 2.055 3.526 1.00 91.25 86 ASN A N 1
ATOM 679 C CA . ASN A 1 86 ? -14.779 1.651 2.191 1.00 91.25 86 ASN A CA 1
ATOM 680 C C . ASN A 1 86 ? -13.918 2.393 1.171 1.00 91.25 86 ASN A C 1
ATOM 682 O O . ASN A 1 86 ? -13.761 3.612 1.252 1.00 91.25 86 ASN A O 1
ATOM 686 N N . GLY A 1 87 ? -13.357 1.658 0.221 1.00 89.19 87 GLY A N 1
ATOM 687 C CA . GLY A 1 87 ? -12.519 2.210 -0.827 1.00 89.19 87 GLY A CA 1
ATOM 688 C C . GLY A 1 87 ? -12.933 1.688 -2.192 1.00 89.19 87 GLY A C 1
ATOM 689 O O . GLY A 1 87 ? -13.278 0.516 -2.331 1.00 89.19 87 GLY A O 1
ATOM 690 N N . ARG A 1 88 ? -12.899 2.564 -3.197 1.00 90.56 88 ARG A N 1
ATOM 691 C CA . ARG A 1 88 ? -13.082 2.190 -4.600 1.00 90.56 88 ARG A CA 1
ATOM 692 C C . ARG A 1 88 ? -12.269 3.104 -5.518 1.00 90.56 88 ARG A C 1
ATOM 694 O O . ARG A 1 88 ? -12.121 4.289 -5.207 1.00 90.56 88 ARG A O 1
ATOM 701 N N . PRO A 1 89 ? -11.776 2.592 -6.654 1.00 90.81 89 PRO A N 1
ATOM 702 C CA . PRO A 1 89 ? -11.212 3.453 -7.684 1.00 90.81 89 PRO A CA 1
ATOM 703 C C . PRO A 1 89 ? -12.301 4.380 -8.248 1.00 90.81 89 PRO A C 1
ATOM 705 O O . PRO A 1 89 ? -13.477 4.001 -8.282 1.00 90.81 89 PRO A O 1
ATOM 708 N N . LEU A 1 90 ? -11.923 5.600 -8.643 1.00 90.62 90 LEU A N 1
ATOM 709 C CA . LEU A 1 90 ? -12.848 6.523 -9.310 1.00 90.62 90 LEU A CA 1
ATOM 710 C C . LEU A 1 90 ? -13.195 6.008 -10.709 1.00 90.62 90 LEU A C 1
ATOM 712 O O . LEU A 1 90 ? -14.377 5.947 -11.040 1.00 90.62 90 LEU A O 1
ATOM 716 N N . ASP A 1 91 ? -12.184 5.561 -11.460 1.00 90.44 91 ASP A N 1
ATOM 717 C CA . ASP A 1 91 ? -12.338 4.977 -12.789 1.00 90.44 91 ASP A CA 1
ATOM 718 C C . ASP A 1 91 ? -11.710 3.570 -12.862 1.00 90.44 91 ASP A C 1
ATOM 720 O O . ASP A 1 91 ? -10.744 3.282 -12.147 1.00 90.44 91 ASP A O 1
ATOM 724 N N . PRO A 1 92 ? -12.205 2.676 -13.740 1.00 86.50 92 PRO A N 1
ATOM 725 C CA . PRO A 1 92 ? -11.642 1.332 -13.909 1.00 86.50 92 PRO A CA 1
ATOM 726 C C . PRO A 1 92 ? -10.162 1.334 -14.317 1.00 86.50 92 PRO A C 1
ATOM 728 O O . PRO A 1 92 ? -9.412 0.455 -13.903 1.00 86.50 92 PRO A O 1
ATOM 731 N N . ASP A 1 93 ? -9.741 2.347 -15.078 1.00 87.75 93 ASP A N 1
ATOM 732 C CA . ASP A 1 93 ? -8.386 2.459 -15.627 1.00 87.75 93 ASP A CA 1
ATOM 733 C C . ASP A 1 93 ? -7.419 3.229 -14.708 1.00 87.75 93 ASP A C 1
ATOM 735 O O . ASP A 1 93 ? -6.246 3.408 -15.041 1.00 87.75 93 ASP A O 1
ATOM 739 N N . SER A 1 94 ? -7.875 3.692 -13.536 1.00 86.88 94 SER A N 1
ATOM 740 C CA . SER A 1 94 ? -7.034 4.443 -12.591 1.00 86.88 94 SER A CA 1
ATOM 741 C C . SER A 1 94 ? -5.902 3.601 -11.994 1.00 86.88 94 SER A C 1
ATOM 743 O O . SER A 1 94 ? -4.880 4.152 -11.570 1.00 86.88 94 SER A O 1
ATOM 745 N N . PHE A 1 95 ? -6.086 2.277 -11.943 1.00 91.12 95 PHE A N 1
ATOM 746 C CA . PHE A 1 95 ? -5.127 1.328 -11.387 1.00 91.12 95 PHE A CA 1
ATOM 747 C C . PHE A 1 95 ? -4.944 0.133 -12.313 1.00 91.12 95 PHE A C 1
ATOM 749 O O . PHE A 1 95 ? -5.901 -0.535 -12.692 1.00 91.12 95 PHE A O 1
ATOM 756 N N . THR A 1 96 ? -3.691 -0.177 -12.622 1.00 91.62 96 THR A N 1
ATOM 757 C CA . THR A 1 96 ? -3.317 -1.332 -13.436 1.00 91.62 96 THR A CA 1
ATOM 758 C C . THR A 1 96 ? -2.463 -2.279 -12.610 1.00 91.62 96 THR A C 1
ATOM 760 O O . THR A 1 96 ? -1.495 -1.867 -11.962 1.00 91.62 96 THR A O 1
ATOM 763 N N . VAL A 1 97 ? -2.829 -3.558 -12.640 1.00 92.12 97 VAL A N 1
ATOM 764 C CA . VAL A 1 97 ? -2.073 -4.639 -12.009 1.00 92.12 97 VAL A CA 1
ATOM 765 C C . VAL A 1 97 ? -1.166 -5.268 -13.058 1.00 92.12 97 VAL A C 1
ATOM 767 O O . VAL A 1 97 ? -1.626 -5.682 -14.119 1.00 92.12 97 VAL A O 1
ATOM 770 N N . PHE A 1 98 ? 0.121 -5.334 -12.750 1.00 90.69 98 PHE A N 1
ATOM 771 C CA . PHE A 1 98 ? 1.146 -5.942 -13.581 1.00 90.69 98 PHE A CA 1
ATOM 772 C C . PHE A 1 98 ? 1.663 -7.215 -12.922 1.00 90.69 98 PHE A C 1
ATOM 774 O O . PHE A 1 98 ? 1.980 -7.227 -11.729 1.00 90.69 98 PHE A O 1
ATOM 781 N N . ASP A 1 99 ? 1.797 -8.261 -13.730 1.00 91.44 99 ASP A N 1
ATOM 782 C CA . ASP A 1 99 ? 2.562 -9.449 -13.381 1.00 91.44 99 ASP A CA 1
ATOM 783 C C . ASP A 1 99 ? 4.047 -9.173 -13.648 1.00 91.44 99 ASP A C 1
ATOM 785 O O . ASP A 1 99 ? 4.448 -8.856 -14.769 1.00 91.44 99 ASP A O 1
ATOM 789 N N . ILE A 1 100 ? 4.860 -9.256 -12.597 1.00 88.19 100 ILE A N 1
ATOM 790 C CA . ILE A 1 100 ? 6.306 -9.023 -12.646 1.00 88.19 100 ILE A CA 1
ATOM 791 C C . ILE A 1 100 ? 7.092 -10.329 -12.467 1.00 88.19 100 ILE A C 1
ATOM 793 O O . ILE A 1 100 ? 8.267 -10.296 -12.095 1.00 88.19 100 ILE A O 1
ATOM 797 N N . THR A 1 101 ? 6.478 -11.491 -12.707 1.00 87.38 101 THR A N 1
ATOM 798 C CA . THR A 1 101 ? 7.140 -12.801 -12.583 1.00 87.38 101 THR A CA 1
ATOM 799 C C . THR A 1 101 ? 8.349 -12.904 -13.512 1.00 87.38 101 THR A C 1
ATOM 801 O O . THR A 1 101 ? 9.438 -13.219 -13.043 1.00 87.38 101 THR A O 1
ATOM 804 N N . ALA A 1 102 ? 8.181 -12.546 -14.789 1.00 81.88 102 ALA A N 1
ATOM 805 C CA . ALA A 1 102 ? 9.228 -12.600 -15.816 1.00 81.88 102 ALA A CA 1
ATOM 806 C C . ALA A 1 102 ? 10.189 -11.394 -15.802 1.00 81.88 102 ALA A C 1
ATOM 808 O O . ALA A 1 102 ? 10.985 -11.218 -16.724 1.00 81.88 102 ALA A O 1
ATOM 809 N N . LEU A 1 103 ? 10.095 -10.526 -14.790 1.00 77.44 103 LEU A N 1
ATOM 810 C CA . LEU A 1 103 ? 10.992 -9.384 -14.639 1.00 77.44 103 LEU A CA 1
ATOM 811 C C . LEU A 1 103 ? 12.335 -9.896 -14.107 1.00 77.44 103 LEU A C 1
ATOM 813 O O . LEU A 1 103 ? 12.564 -9.980 -12.900 1.00 77.44 103 LEU A O 1
ATOM 817 N N . GLU A 1 104 ? 13.191 -10.301 -15.039 1.00 64.56 104 GLU A N 1
ATOM 818 C CA . GLU A 1 104 ? 14.554 -10.731 -14.762 1.00 64.56 104 GLU A CA 1
ATOM 819 C C . GLU A 1 104 ? 15.487 -9.522 -14.713 1.00 64.56 104 GLU A C 1
ATOM 821 O O . GLU A 1 104 ? 15.458 -8.630 -15.568 1.00 64.56 104 GLU A O 1
ATOM 826 N N . VAL A 1 105 ? 16.347 -9.506 -13.696 1.00 56.59 105 VAL A N 1
ATOM 827 C CA . VAL A 1 105 ? 17.507 -8.624 -13.670 1.00 56.59 105 VAL A CA 1
ATOM 828 C C . VAL A 1 105 ? 18.406 -9.103 -14.797 1.00 56.59 105 VAL A C 1
ATOM 830 O O . VAL A 1 105 ? 19.019 -10.161 -14.698 1.00 56.59 105 VAL A O 1
ATOM 833 N N . LYS A 1 106 ? 18.455 -8.357 -15.901 1.00 49.06 106 LYS A N 1
ATOM 834 C CA . LYS A 1 106 ? 19.427 -8.631 -16.955 1.00 49.06 106 LYS A CA 1
ATOM 835 C C . LY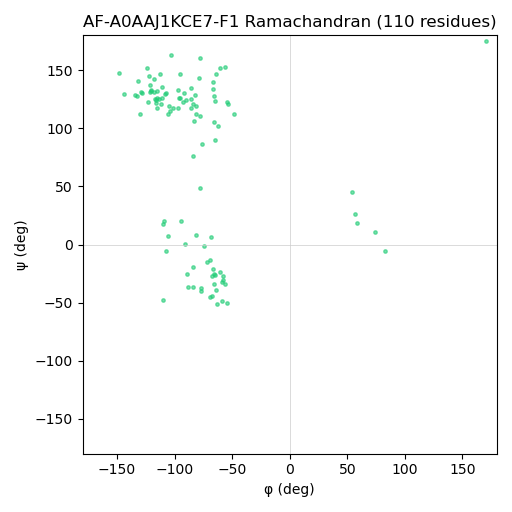S A 1 106 ? 20.806 -8.432 -16.330 1.00 49.06 106 LYS A C 1
ATOM 837 O O . LYS A 1 106 ? 21.204 -7.288 -16.107 1.00 49.06 106 LYS A O 1
ATOM 842 N N . GLU A 1 107 ? 21.483 -9.525 -15.976 1.00 46.34 107 GLU A N 1
ATOM 843 C CA . GLU A 1 107 ? 22.846 -9.460 -15.463 1.00 46.34 107 GLU A CA 1
ATOM 844 C C . GLU A 1 107 ? 23.673 -8.673 -16.476 1.00 46.34 107 GLU A C 1
ATOM 846 O O . GLU A 1 107 ? 23.698 -8.988 -17.671 1.00 46.34 107 GLU A O 1
ATOM 851 N N . GLY A 1 108 ? 24.253 -7.565 -16.014 1.00 48.62 108 GLY A 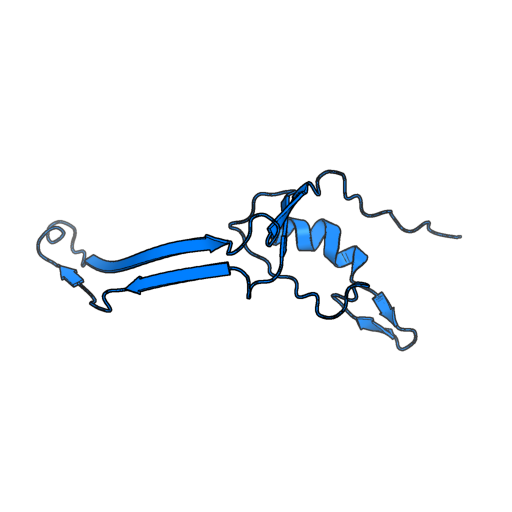N 1
ATOM 852 C CA . GLY A 1 108 ? 25.113 -6.742 -16.841 1.00 48.62 108 GLY A CA 1
ATOM 853 C C . GLY A 1 108 ? 26.209 -7.632 -17.401 1.00 48.62 108 GLY A C 1
ATOM 854 O O . GLY A 1 108 ? 26.926 -8.279 -16.643 1.00 48.62 108 GLY A O 1
ATOM 855 N N . THR A 1 109 ? 26.315 -7.681 -18.727 1.00 36.72 109 THR A N 1
ATOM 856 C CA . THR A 1 109 ? 27.446 -8.292 -19.414 1.00 36.72 109 THR A CA 1
ATOM 857 C C . THR A 1 109 ? 28.722 -7.752 -18.783 1.00 36.72 109 THR A C 1
ATOM 859 O O . THR A 1 109 ? 29.010 -6.558 -18.893 1.00 36.72 109 THR A O 1
ATOM 862 N N . THR A 1 110 ? 29.463 -8.616 -18.097 1.00 43.03 110 THR A N 1
ATOM 863 C CA . THR A 1 110 ? 30.844 -8.361 -17.714 1.00 43.03 110 THR A CA 1
ATOM 864 C C . THR A 1 110 ? 31.647 -8.268 -19.006 1.00 43.03 110 THR A C 1
ATOM 866 O O . THR A 1 110 ? 32.092 -9.268 -19.564 1.00 43.03 110 THR A O 1
ATOM 869 N N . THR A 1 111 ? 31.75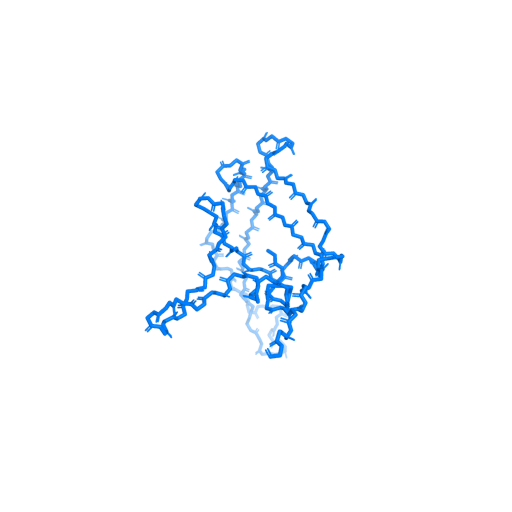4 -7.060 -19.557 1.00 40.62 111 THR A N 1
ATOM 870 C CA . THR A 1 111 ? 32.704 -6.799 -20.639 1.00 40.62 111 THR A CA 1
ATOM 871 C C . THR A 1 111 ? 34.116 -6.964 -20.055 1.00 40.62 111 THR A C 1
ATOM 873 O O . THR A 1 111 ? 34.366 -6.384 -18.994 1.00 40.62 111 THR A O 1
ATOM 876 N N . PRO A 1 112 ? 34.985 -7.786 -20.677 1.00 49.75 112 PRO A N 1
ATOM 877 C CA . PRO A 1 112 ? 36.339 -8.070 -20.197 1.00 49.75 112 PRO A CA 1
ATOM 878 C C . PRO A 1 112 ? 37.262 -6.847 -20.204 1.00 49.75 112 PRO A C 1
ATOM 880 O O . PRO A 1 112 ? 37.017 -5.916 -21.007 1.00 49.75 112 PRO A O 1
#

Sequence (112 aa):
MNPLDYATKFFPIGAKRKDDGTWTYDNFGVPGLTMVQSPAVPLNTMISGKPKDYFMGVASEQRLESDDTIRLIEDQRLYLVRQLANGRPLDPDSFTVFDITALEVKEGTTTP

Organism: NCBI:txid2026186

Nearest PDB structures (foldseek):
  6o2m-assembly1_A  TM=3.956E-01  e=5.840E+00  Clostridioides difficile
  6t0w-assembly1_B  TM=3.183E-01  e=4.545E+00  Influenza B virus
  8rna-assembly1_E  TM=2.128E-01  e=7.505E+00  Influenza B virus (B/Memphis/13/2003)